Protein AF-A0A656JIT2-F1 (afdb_monomer_lite)

Organism: NCBI:txid1194405

Radius of gyration: 13.04 Å; chains: 1; bounding box: 23×22×40 Å

Foldseek 3Di:
DPVVVVVVVVCVVQEDDDFDWDDPVPGGTFTWGWPDKDWDDPPPRDIDIDTDIDTDDDD

pLDDT: mean 73.54, std 7.03, range [55.44, 85.5]

Structure (mmCIF, N/CA/C/O backbone):
data_AF-A0A656JIT2-F1
#
_entry.id   AF-A0A656JIT2-F1
#
loop_
_atom_site.group_PDB
_atom_site.id
_atom_site.type_symbol
_atom_site.label_atom_id
_atom_site.label_alt_id
_atom_site.label_comp_id
_atom_site.label_asym_id
_atom_site.label_entity_id
_atom_site.label_seq_id
_atom_site.pdbx_PDB_ins_code
_atom_site.Cartn_x
_atom_site.Cartn_y
_atom_site.Cartn_z
_atom_site.occupancy
_atom_site.B_iso_or_equiv
_atom_site.auth_seq_id
_atom_site.auth_comp_id
_atom_site.auth_asym_id
_atom_site.auth_atom_id
_atom_site.pdbx_PDB_model_num
ATOM 1 N N . GLY A 1 1 ? -10.314 9.699 11.224 1.00 55.44 1 GLY A N 1
ATOM 2 C CA . GLY A 1 1 ? -10.933 8.396 10.911 1.00 55.44 1 GLY A CA 1
ATOM 3 C C . GLY A 1 1 ? -10.874 8.036 9.432 1.00 55.44 1 GLY A C 1
ATOM 4 O O . GLY A 1 1 ? -10.126 7.141 9.079 1.00 55.44 1 GLY A O 1
ATOM 5 N N . GLN A 1 2 ? -11.623 8.724 8.557 1.00 61.22 2 GLN A N 1
ATOM 6 C CA . GLN A 1 2 ? -11.914 8.255 7.182 1.00 61.22 2 GLN A CA 1
ATOM 7 C C . GLN A 1 2 ? -10.718 8.049 6.241 1.00 61.22 2 GLN A C 1
ATOM 9 O O . GLN A 1 2 ? -10.690 7.050 5.531 1.00 61.22 2 GLN A O 1
ATOM 14 N N . LYS A 1 3 ? -9.714 8.938 6.236 1.00 67.12 3 LYS A N 1
ATOM 15 C CA . LYS A 1 3 ? -8.567 8.800 5.315 1.00 67.12 3 LYS A CA 1
ATOM 16 C C . LYS A 1 3 ? -7.790 7.507 5.531 1.00 67.12 3 LYS A C 1
ATOM 18 O O . LYS A 1 3 ? -7.349 6.901 4.567 1.00 67.12 3 LYS A O 1
ATOM 23 N N . LEU A 1 4 ? -7.660 7.064 6.778 1.00 69.81 4 LEU A N 1
ATOM 24 C CA . LEU A 1 4 ? -6.950 5.831 7.084 1.00 69.81 4 LEU A CA 1
ATOM 25 C C . LEU A 1 4 ? -7.691 4.616 6.523 1.00 69.81 4 LEU A C 1
ATOM 27 O O . LEU A 1 4 ? -7.071 3.772 5.892 1.00 69.81 4 LEU A O 1
ATOM 31 N N . GLN A 1 5 ? -9.016 4.583 6.693 1.00 73.38 5 GLN A N 1
ATOM 32 C CA . GLN A 1 5 ? -9.865 3.521 6.161 1.00 73.38 5 GLN A CA 1
ATOM 33 C C . GLN A 1 5 ? -9.805 3.476 4.632 1.00 73.38 5 GLN A C 1
ATOM 35 O O . GLN A 1 5 ? -9.717 2.400 4.066 1.00 73.38 5 GLN A O 1
ATOM 40 N N . GLN A 1 6 ? -9.789 4.634 3.964 1.00 77.50 6 GLN A N 1
ATOM 41 C CA . GLN A 1 6 ? -9.687 4.703 2.503 1.00 77.50 6 GLN A CA 1
ATOM 42 C C . GLN A 1 6 ? -8.323 4.250 1.980 1.00 77.50 6 GLN A C 1
ATOM 44 O O . GLN A 1 6 ? -8.261 3.566 0.965 1.00 77.50 6 GLN A O 1
ATOM 49 N N . VAL A 1 7 ? -7.225 4.616 2.654 1.00 75.69 7 VAL A N 1
ATOM 50 C CA . VAL A 1 7 ? -5.895 4.121 2.267 1.00 75.69 7 VAL A CA 1
ATOM 51 C C . VAL A 1 7 ? -5.793 2.625 2.559 1.00 75.69 7 VAL A C 1
ATOM 53 O O . VAL A 1 7 ? -5.181 1.898 1.793 1.00 75.69 7 VAL A O 1
ATOM 56 N N . GLN A 1 8 ? -6.432 2.151 3.624 1.00 74.56 8 GLN A N 1
ATOM 57 C CA . GLN A 1 8 ? -6.477 0.739 3.971 1.00 74.56 8 GLN A CA 1
ATOM 58 C C . GLN A 1 8 ? -7.294 -0.083 2.970 1.00 74.56 8 GLN A C 1
ATOM 60 O O . GLN A 1 8 ? -6.797 -1.097 2.515 1.00 74.56 8 GLN A O 1
ATOM 65 N N . ASP A 1 9 ? -8.473 0.389 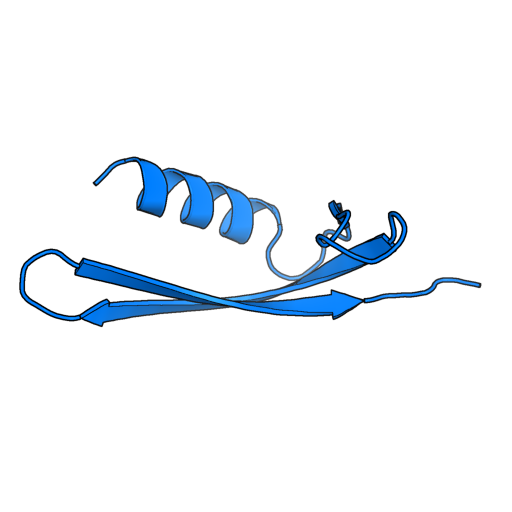2.559 1.00 79.31 9 ASP A N 1
ATOM 66 C CA . ASP A 1 9 ? -9.302 -0.220 1.507 1.00 79.31 9 ASP A CA 1
ATOM 67 C C . ASP A 1 9 ? -8.590 -0.209 0.148 1.00 79.31 9 ASP A C 1
ATOM 69 O O . ASP A 1 9 ? -8.588 -1.200 -0.577 1.00 79.31 9 ASP A O 1
ATOM 73 N N . PHE A 1 10 ? -7.889 0.886 -0.171 1.00 78.19 10 PHE A N 1
ATOM 74 C CA . PHE A 1 10 ? -7.034 0.946 -1.353 1.00 78.19 10 PHE A CA 1
ATOM 75 C C . PHE A 1 10 ? -5.916 -0.094 -1.277 1.00 78.19 10 PHE A C 1
ATOM 77 O O . PHE A 1 10 ? -5.712 -0.843 -2.226 1.00 78.19 10 PHE A O 1
ATOM 84 N N . LEU A 1 11 ? -5.191 -0.157 -0.159 1.00 76.25 11 LEU A N 1
ATOM 85 C CA . LEU A 1 11 ? -4.110 -1.119 -0.011 1.00 76.25 11 LEU A CA 1
ATOM 86 C C . LEU A 1 11 ? -4.636 -2.548 0.001 1.00 76.25 11 LEU A C 1
ATOM 88 O O . LEU A 1 11 ? -4.036 -3.340 -0.694 1.00 76.25 11 LEU A O 1
ATOM 92 N N . ASP A 1 12 ? -5.752 -2.857 0.664 1.00 76.25 12 ASP A N 1
ATOM 93 C CA . ASP A 1 12 ? -6.422 -4.168 0.662 1.00 76.25 12 ASP A CA 1
ATOM 94 C C . ASP A 1 12 ? -6.814 -4.599 -0.756 1.00 76.25 12 ASP A C 1
ATOM 96 O O . ASP A 1 12 ? -6.423 -5.664 -1.234 1.00 76.25 12 ASP A O 1
ATOM 100 N N . ARG A 1 13 ? -7.458 -3.703 -1.511 1.00 75.81 13 ARG A N 1
ATOM 101 C CA . ARG A 1 13 ? -7.826 -3.947 -2.910 1.00 75.81 13 ARG A CA 1
ATOM 102 C C . ARG A 1 13 ? -6.615 -4.154 -3.822 1.00 75.81 13 ARG A C 1
ATOM 104 O O . ARG A 1 13 ? -6.747 -4.747 -4.898 1.00 75.81 13 ARG A O 1
ATOM 111 N N . HIS A 1 14 ? -5.459 -3.626 -3.431 1.00 73.19 14 HIS A N 1
ATOM 112 C CA . HIS A 1 14 ? -4.197 -3.730 -4.155 1.00 73.19 14 HIS A CA 1
ATOM 113 C C . HIS A 1 14 ? -3.204 -4.728 -3.530 1.00 73.19 14 HIS A C 1
ATOM 115 O O . HIS A 1 14 ? -2.139 -4.950 -4.117 1.00 73.19 14 HIS A O 1
ATOM 121 N N . ASP A 1 15 ? -3.539 -5.346 -2.394 1.00 62.16 15 ASP A N 1
ATOM 122 C CA . ASP A 1 15 ? -2.630 -6.178 -1.617 1.00 62.16 15 ASP A CA 1
ATOM 123 C C . ASP A 1 15 ? -2.417 -7.522 -2.313 1.00 62.16 15 ASP A C 1
ATOM 125 O O . ASP A 1 15 ? -3.294 -8.069 -2.987 1.00 62.16 15 ASP A O 1
ATOM 129 N N . GLY A 1 16 ? -1.201 -8.042 -2.211 1.00 56.81 16 GLY A N 1
ATOM 130 C CA . GLY A 1 16 ? -0.840 -9.361 -2.717 1.00 56.81 16 GLY A CA 1
ATOM 131 C C . GLY A 1 16 ? -0.422 -9.418 -4.190 1.00 56.81 16 GLY A C 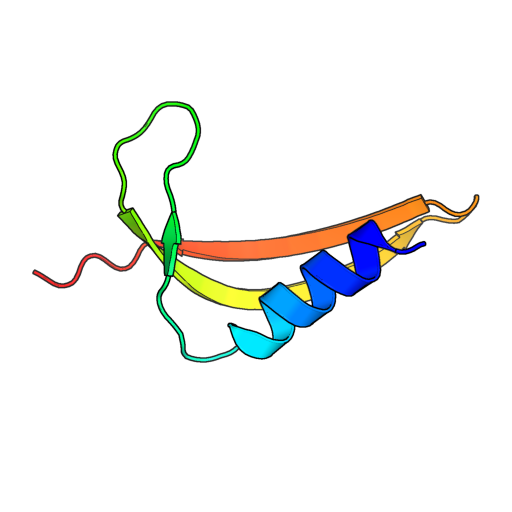1
ATOM 132 O O . GLY A 1 16 ? 0.601 -10.036 -4.475 1.00 56.81 16 GLY A O 1
ATOM 133 N N . TYR A 1 17 ? -1.154 -8.811 -5.140 1.00 56.56 17 TYR A N 1
ATOM 134 C CA . TYR A 1 17 ? -0.931 -9.135 -6.573 1.00 56.56 17 TYR A CA 1
ATOM 135 C C . TYR A 1 17 ? -1.141 -8.017 -7.605 1.00 56.56 17 TYR A C 1
ATOM 137 O O . TYR A 1 17 ? -0.781 -8.192 -8.774 1.00 56.56 17 TYR A O 1
ATOM 145 N N . LYS A 1 18 ? -1.703 -6.859 -7.241 1.00 70.81 18 LYS A N 1
ATOM 146 C CA . LYS A 1 18 ? -1.989 -5.799 -8.223 1.00 70.81 18 LYS A CA 1
ATOM 147 C C . LYS A 1 18 ? -0.846 -4.796 -8.306 1.00 70.81 18 LYS A C 1
ATOM 149 O O . LYS A 1 18 ? -0.695 -3.924 -7.458 1.00 70.81 18 LYS A O 1
ATOM 154 N N . SER A 1 19 ? -0.087 -4.866 -9.399 1.00 75.75 19 SER A N 1
ATOM 155 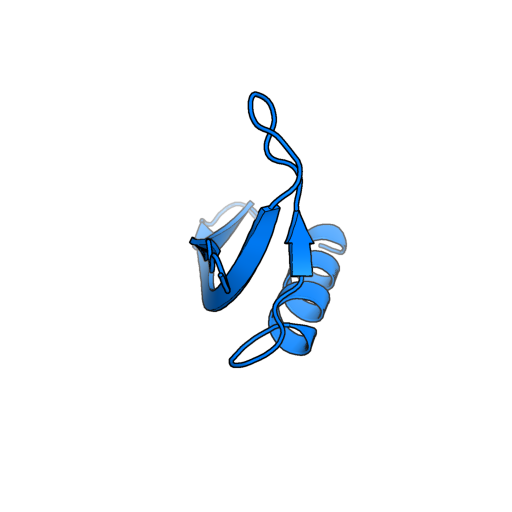C CA . SER A 1 19 ? 0.811 -3.777 -9.785 1.00 75.75 19 SER A CA 1
ATOM 156 C C . SER A 1 19 ? -0.005 -2.539 -10.166 1.00 75.75 19 SER A C 1
ATOM 158 O O . SER A 1 19 ? -0.857 -2.627 -11.054 1.00 75.75 19 SER A O 1
ATOM 160 N N . PHE A 1 20 ? 0.272 -1.401 -9.542 1.00 78.44 20 PHE A N 1
ATOM 161 C CA . PHE A 1 20 ? -0.308 -0.103 -9.867 1.00 78.44 20 PHE A CA 1
ATOM 162 C C . PHE A 1 20 ? 0.772 0.855 -10.370 1.00 78.44 20 PHE A C 1
ATOM 164 O O . PHE A 1 20 ? 1.961 0.688 -10.096 1.00 78.44 20 PHE A O 1
ATOM 171 N N . LEU A 1 21 ? 0.357 1.839 -11.164 1.00 81.38 21 LEU A N 1
ATOM 172 C CA . LEU A 1 21 ? 1.247 2.901 -11.608 1.00 81.38 21 LEU A CA 1
ATOM 173 C C . LEU A 1 21 ? 1.308 3.955 -10.512 1.00 81.38 21 LEU A C 1
ATOM 175 O O . LEU A 1 21 ? 0.276 4.469 -10.086 1.00 81.38 21 LEU A O 1
ATOM 179 N N . TRP A 1 22 ? 2.513 4.249 -10.050 1.00 79.81 22 TRP A N 1
ATOM 180 C CA . TRP A 1 22 ? 2.751 5.284 -9.060 1.00 79.81 22 TRP A CA 1
ATOM 181 C C . TRP A 1 22 ? 3.914 6.154 -9.511 1.00 79.81 22 TRP A C 1
ATOM 183 O O . TRP A 1 22 ? 4.893 5.670 -10.076 1.00 79.81 22 TRP A O 1
ATOM 193 N N . THR A 1 23 ? 3.769 7.454 -9.289 1.00 82.19 23 THR A N 1
ATOM 194 C CA . THR A 1 23 ? 4.777 8.456 -9.623 1.00 82.19 23 THR A CA 1
ATOM 195 C C . THR A 1 23 ? 5.255 9.054 -8.309 1.00 82.19 23 THR A C 1
ATOM 197 O O . THR A 1 23 ? 4.549 9.892 -7.738 1.00 82.19 23 THR A O 1
ATOM 200 N N . PRO A 1 24 ? 6.393 8.598 -7.765 1.00 75.62 24 PRO A N 1
ATOM 201 C CA . PRO A 1 24 ? 6.941 9.200 -6.562 1.00 75.62 24 PRO A CA 1
ATOM 202 C C . PRO A 1 24 ? 7.436 10.627 -6.859 1.00 75.62 24 PRO A C 1
ATOM 204 O O . PRO A 1 24 ? 7.897 10.913 -7.969 1.00 75.62 24 PRO A O 1
ATOM 207 N N . PRO A 1 25 ? 7.370 11.542 -5.878 1.00 71.50 25 PRO A N 1
ATOM 208 C CA . PRO A 1 25 ? 7.882 12.897 -6.043 1.00 71.50 25 PRO A CA 1
ATOM 209 C C . PRO A 1 25 ? 9.404 12.849 -6.246 1.00 71.50 25 PRO A C 1
ATOM 211 O O . PRO A 1 25 ? 10.146 12.533 -5.321 1.00 71.50 25 PRO A O 1
ATOM 214 N N . GLY A 1 26 ? 9.860 13.132 -7.470 1.00 76.31 26 GLY A N 1
ATOM 215 C CA . GLY A 1 26 ? 11.279 13.108 -7.850 1.00 76.31 26 GLY A CA 1
ATOM 216 C C . GLY A 1 26 ? 11.704 11.950 -8.761 1.00 76.31 26 GLY A C 1
ATOM 217 O O . GLY A 1 26 ? 12.883 11.847 -9.091 1.00 76.31 26 GLY A O 1
ATOM 218 N N . SER A 1 27 ? 10.794 11.076 -9.205 1.00 69.75 27 SER A N 1
ATOM 219 C CA . SER A 1 27 ? 11.098 10.091 -10.259 1.00 69.75 27 SER A CA 1
ATOM 220 C C . SER A 1 27 ? 9.933 9.915 -11.235 1.00 69.75 27 SER A C 1
ATOM 222 O O . SER A 1 27 ? 8.816 10.361 -10.985 1.00 69.75 27 SER A O 1
ATOM 224 N N . GLY A 1 28 ? 10.210 9.296 -12.385 1.00 78.50 28 GLY A N 1
ATOM 225 C CA . GLY A 1 28 ? 9.198 9.011 -13.401 1.00 78.50 28 GLY A CA 1
ATOM 226 C C . GLY A 1 28 ? 8.156 7.989 -12.936 1.00 78.50 28 GLY A C 1
ATOM 227 O O . GLY A 1 28 ? 8.379 7.228 -11.995 1.00 78.50 28 GLY A O 1
ATOM 228 N N . GLN A 1 29 ? 7.014 7.963 -13.623 1.00 82.38 29 GLN A N 1
ATOM 229 C CA . GLN A 1 29 ? 5.942 7.003 -13.367 1.00 82.38 29 GLN A CA 1
ATOM 230 C C . GLN A 1 29 ? 6.452 5.562 -13.522 1.00 82.38 29 GLN A C 1
ATOM 232 O O . GLN A 1 29 ? 6.906 5.172 -14.598 1.00 82.38 29 GLN A O 1
ATOM 237 N N . GLY A 1 30 ? 6.338 4.763 -12.461 1.00 83.38 30 GLY A N 1
ATOM 238 C CA . GLY A 1 30 ? 6.7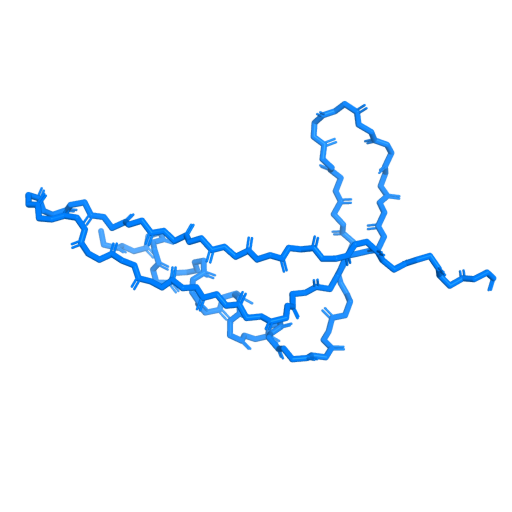70 3.366 -12.423 1.00 83.38 30 GLY A CA 1
ATOM 239 C C . GLY A 1 30 ? 5.633 2.415 -12.053 1.00 83.38 30 GLY A C 1
ATOM 240 O O . GLY A 1 30 ? 4.600 2.829 -11.528 1.00 83.38 30 GLY A O 1
ATOM 241 N N . ARG A 1 31 ? 5.813 1.117 -12.323 1.00 85.50 31 ARG A N 1
ATOM 242 C CA . ARG A 1 31 ? 4.930 0.066 -11.797 1.00 85.50 31 ARG A CA 1
ATOM 243 C C . ARG A 1 31 ? 5.413 -0.362 -10.416 1.00 85.50 31 ARG A C 1
ATOM 245 O O . ARG A 1 31 ? 6.541 -0.826 -10.267 1.00 85.50 31 ARG A O 1
ATOM 252 N N . TYR A 1 32 ? 4.534 -0.262 -9.432 1.00 83.62 32 TYR A N 1
ATOM 253 C CA . TYR A 1 32 ? 4.782 -0.659 -8.053 1.00 83.62 32 TYR A CA 1
ATOM 254 C C . TYR A 1 32 ? 3.770 -1.715 -7.630 1.00 83.62 32 TYR A C 1
ATOM 256 O O . TYR A 1 32 ? 2.617 -1.697 -8.050 1.00 83.62 32 TYR A O 1
ATOM 264 N N . THR A 1 33 ? 4.204 -2.656 -6.807 1.00 80.94 33 THR A N 1
ATOM 265 C CA . THR A 1 33 ? 3.355 -3.669 -6.177 1.00 80.94 33 THR A CA 1
ATOM 266 C C . THR A 1 33 ? 3.395 -3.474 -4.670 1.00 80.94 33 THR A C 1
ATOM 268 O O . THR A 1 33 ? 4.479 -3.278 -4.118 1.00 80.94 33 THR A O 1
ATOM 271 N N . SER A 1 34 ? 2.242 -3.555 -4.007 1.00 78.62 34 SER A N 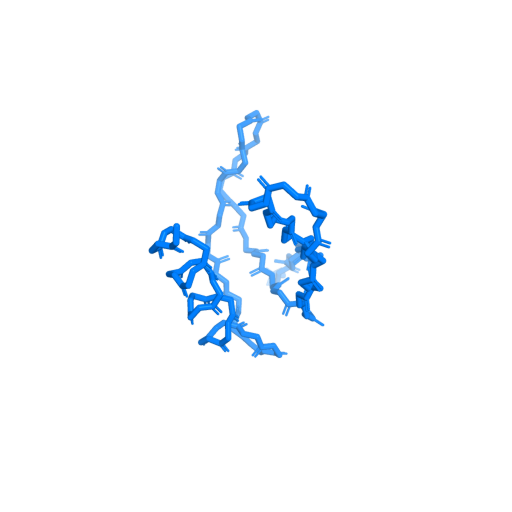1
ATOM 272 C CA . SER A 1 34 ? 2.172 -3.691 -2.548 1.00 78.62 34 SER A CA 1
ATOM 273 C C . SER A 1 34 ? 2.330 -5.165 -2.182 1.00 78.62 34 SER A C 1
ATOM 275 O O . SER A 1 34 ? 1.748 -6.024 -2.842 1.00 78.62 34 SER A O 1
ATOM 277 N N . SER A 1 35 ? 3.119 -5.471 -1.153 1.00 71.38 35 SER A N 1
ATOM 278 C CA . SER A 1 35 ? 3.270 -6.839 -0.622 1.00 71.38 35 SER A CA 1
ATOM 279 C C . SER A 1 35 ? 2.714 -6.986 0.797 1.00 71.38 35 SER A C 1
ATOM 281 O O . SER A 1 35 ? 3.077 -7.925 1.499 1.00 71.38 35 SER A O 1
ATOM 283 N N . GLY A 1 36 ? 1.894 -6.036 1.236 1.00 70.19 36 GLY A N 1
ATOM 284 C CA . GLY A 1 36 ? 1.386 -5.963 2.597 1.00 70.19 36 GLY A CA 1
ATOM 285 C C . GLY A 1 36 ? 1.440 -4.541 3.140 1.00 70.19 36 GLY A C 1
ATOM 286 O O . GLY A 1 36 ? 2.329 -3.741 2.814 1.00 70.19 36 GLY A O 1
ATOM 287 N N . TYR A 1 37 ? 0.516 -4.232 4.040 1.00 73.94 37 TYR A N 1
ATOM 288 C CA . TYR A 1 37 ? 0.569 -3.034 4.865 1.00 73.94 37 TYR A CA 1
ATOM 289 C C . TYR A 1 37 ? 0.471 -3.396 6.344 1.00 73.94 37 TYR A C 1
ATOM 291 O O . TYR A 1 37 ? -0.162 -4.369 6.744 1.00 73.94 37 TYR A O 1
ATOM 299 N N . LYS A 1 38 ? 1.114 -2.584 7.176 1.00 76.19 38 LYS A N 1
ATOM 300 C CA . LYS A 1 38 ? 1.131 -2.709 8.624 1.00 76.19 38 LYS A CA 1
ATOM 301 C C . LYS A 1 38 ? 0.432 -1.497 9.215 1.00 76.19 38 LYS A C 1
ATOM 303 O O . LYS A 1 38 ? 0.853 -0.358 9.003 1.00 76.19 38 LYS A O 1
ATOM 308 N N . LEU A 1 39 ? -0.659 -1.759 9.925 1.00 74.62 39 LEU A N 1
ATOM 309 C CA . LEU A 1 39 ? -1.399 -0.749 10.663 1.00 74.62 39 LEU A CA 1
ATOM 310 C C . LEU A 1 39 ? -0.889 -0.706 12.102 1.00 74.62 39 LEU A C 1
ATOM 312 O O . LEU A 1 39 ? -0.951 -1.707 12.812 1.00 74.62 39 LEU A O 1
ATOM 316 N N . SER A 1 40 ? -0.423 0.460 12.529 1.00 75.44 40 SER A N 1
ATOM 317 C CA . SER A 1 40 ? 0.008 0.712 13.899 1.00 75.44 40 SER A CA 1
ATOM 318 C C . SER A 1 40 ? -0.814 1.849 14.484 1.00 75.44 40 SER A C 1
ATOM 320 O O . SER A 1 40 ? -0.782 2.978 13.994 1.00 75.44 40 SER A O 1
ATOM 322 N N . THR A 1 41 ? -1.537 1.571 15.560 1.00 75.81 41 THR A N 1
ATOM 323 C CA . THR A 1 41 ? -2.248 2.602 16.317 1.00 75.81 41 THR A CA 1
ATOM 324 C C . THR A 1 41 ? -1.260 3.244 17.286 1.00 75.81 41 THR A C 1
ATOM 326 O O . THR A 1 41 ? -0.974 2.688 18.344 1.00 75.81 41 THR A O 1
ATOM 329 N N . LEU A 1 42 ? -0.688 4.392 16.913 1.00 72.69 42 LEU A N 1
ATOM 330 C CA . LEU A 1 42 ? 0.070 5.217 17.854 1.00 72.69 42 LEU A CA 1
ATOM 331 C C . LEU A 1 42 ? -0.970 5.989 18.669 1.00 72.69 42 LEU A C 1
ATOM 333 O O . LEU A 1 42 ? -1.624 6.861 18.116 1.00 72.69 42 LEU A O 1
ATOM 337 N N . GLY A 1 43 ? -1.176 5.641 19.942 1.00 62.31 43 GLY A N 1
ATOM 338 C CA . GLY A 1 43 ? -2.172 6.279 20.823 1.00 62.31 43 GLY A CA 1
ATOM 339 C C . GLY A 1 43 ? -2.231 7.822 20.740 1.00 62.31 43 GLY A C 1
ATOM 340 O O . GLY A 1 43 ? -1.332 8.457 20.204 1.00 62.31 43 GLY A O 1
ATOM 341 N N . ASN A 1 44 ? -3.298 8.428 21.282 1.00 70.56 44 ASN A N 1
ATOM 342 C CA . ASN A 1 44 ? -3.787 9.799 20.987 1.00 70.56 44 ASN A CA 1
ATOM 343 C C . ASN A 1 44 ? -4.574 9.947 19.666 1.00 70.56 44 ASN A C 1
ATOM 345 O O . ASN A 1 44 ? -4.662 11.037 19.105 1.00 70.56 44 ASN A O 1
ATOM 349 N N . GLY A 1 45 ? -5.184 8.870 19.159 1.00 70.00 45 GLY A N 1
ATOM 350 C CA . GLY A 1 45 ? -6.000 8.937 17.937 1.00 70.00 45 GLY A CA 1
ATOM 351 C C . GLY A 1 45 ? -5.182 9.102 16.652 1.00 70.00 45 GLY A C 1
ATOM 352 O O . GLY A 1 45 ? -5.749 9.381 15.592 1.00 70.00 45 GLY A O 1
ATOM 353 N N . LEU A 1 46 ? -3.859 8.916 16.732 1.00 70.81 46 LEU A N 1
ATOM 354 C CA . LEU A 1 46 ? -3.008 8.783 15.565 1.00 70.81 46 LEU A CA 1
ATOM 355 C C . LEU A 1 46 ? -3.010 7.331 15.084 1.00 70.81 46 LEU A C 1
ATOM 357 O O . LEU A 1 46 ? -2.991 6.357 15.833 1.00 70.81 46 LEU A O 1
ATOM 361 N N . HIS A 1 47 ? -3.003 7.185 13.772 1.00 74.62 47 HIS A N 1
ATOM 362 C CA . HIS A 1 47 ? -2.869 5.893 13.138 1.00 74.62 47 HIS A CA 1
ATOM 363 C C . HIS A 1 47 ? -1.761 6.010 12.105 1.00 74.62 47 HIS A C 1
ATOM 365 O O . HIS A 1 47 ? -1.801 6.886 11.242 1.00 74.62 47 HIS A O 1
ATOM 371 N N . SER A 1 48 ? -0.762 5.145 12.222 1.00 77.12 48 SER A N 1
ATOM 372 C CA . SER A 1 48 ? 0.321 5.034 11.261 1.00 77.12 48 SER A CA 1
ATOM 373 C C . SER A 1 48 ? 0.083 3.816 10.388 1.00 77.12 48 SER A C 1
ATOM 375 O O . SER A 1 48 ? -0.258 2.733 10.865 1.00 77.12 48 SER A O 1
ATOM 377 N N . LEU A 1 49 ? 0.246 4.016 9.091 1.00 75.69 49 LEU A N 1
ATOM 378 C CA . LEU A 1 49 ? 0.130 2.984 8.083 1.00 75.69 49 LEU A CA 1
ATOM 379 C C . LEU A 1 49 ? 1.470 2.919 7.366 1.00 75.69 49 LEU A C 1
ATOM 381 O O . LEU A 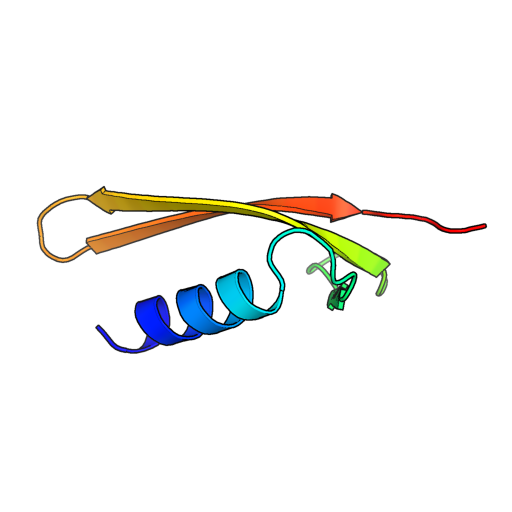1 49 ? 1.879 3.879 6.718 1.00 75.69 49 LEU A O 1
ATOM 385 N N . SER A 1 50 ? 2.168 1.800 7.514 1.00 76.75 50 SER A N 1
ATOM 386 C CA . SER A 1 50 ? 3.427 1.542 6.819 1.00 76.75 50 SER A CA 1
ATOM 387 C C . SER A 1 50 ? 3.221 0.408 5.836 1.00 76.75 50 SER A C 1
ATOM 389 O O . SER A 1 50 ? 2.821 -0.681 6.222 1.00 76.75 50 SER A O 1
ATOM 391 N N . THR A 1 51 ? 3.499 0.647 4.565 1.00 73.75 51 THR A N 1
ATOM 392 C CA . THR A 1 51 ? 3.417 -0.368 3.514 1.00 73.75 51 THR A CA 1
ATOM 393 C C . THR A 1 51 ? 4.701 -0.349 2.703 1.00 73.75 51 THR A C 1
ATOM 395 O O . THR A 1 51 ? 5.359 0.687 2.583 1.00 73.75 51 THR A O 1
ATOM 398 N N . SER A 1 52 ? 5.094 -1.513 2.198 1.00 77.69 52 SER A N 1
ATOM 399 C CA . SER A 1 52 ? 6.283 -1.655 1.370 1.00 77.69 52 SER A CA 1
ATOM 400 C C . SER A 1 52 ? 5.863 -1.770 -0.087 1.00 77.69 52 SER A C 1
ATOM 402 O O . SER A 1 52 ? 5.265 -2.763 -0.499 1.00 77.69 52 SER A O 1
ATOM 404 N N . PHE A 1 53 ? 6.213 -0.754 -0.871 1.00 77.12 53 PHE A N 1
ATOM 405 C CA . PHE A 1 53 ? 6.020 -0.760 -2.312 1.00 77.12 53 PHE A CA 1
ATOM 406 C C . PHE A 1 53 ? 7.281 -1.266 -2.996 1.00 77.12 53 PHE A C 1
ATOM 408 O O . PHE A 1 53 ? 8.353 -0.674 -2.868 1.00 77.12 53 PHE A O 1
ATOM 415 N N . LYS A 1 54 ? 7.158 -2.355 -3.749 1.00 79.88 54 LYS A N 1
ATOM 416 C CA . LYS A 1 54 ? 8.253 -2.890 -4.552 1.00 79.88 54 LYS A CA 1
ATOM 417 C C . LYS A 1 54 ? 8.067 -2.449 -5.996 1.00 79.88 54 LYS A C 1
ATOM 419 O O . LYS A 1 54 ? 7.053 -2.768 -6.613 1.00 79.88 54 LYS A O 1
ATOM 424 N N . GLN A 1 55 ? 9.027 -1.703 -6.536 1.00 80.75 55 GLN A N 1
ATOM 425 C CA . GLN A 1 55 ? 9.022 -1.356 -7.954 1.00 80.75 55 GLN A CA 1
ATOM 426 C C . GLN A 1 55 ? 9.274 -2.625 -8.771 1.00 80.75 55 GLN A C 1
ATOM 428 O O . GLN A 1 55 ? 10.279 -3.309 -8.574 1.00 80.75 55 GLN A O 1
ATOM 433 N N . THR A 1 56 ? 8.355 -2.954 -9.673 1.00 73.94 56 THR A N 1
ATOM 434 C CA . THR A 1 56 ? 8.518 -4.055 -10.619 1.00 73.94 56 THR A CA 1
ATOM 435 C C . THR A 1 56 ? 8.761 -3.467 -12.000 1.00 73.94 56 THR A C 1
ATOM 437 O O . THR A 1 56 ? 7.905 -2.797 -12.578 1.00 73.94 56 THR A O 1
ATOM 440 N N . PHE A 1 57 ? 9.964 -3.685 -12.521 1.00 66.00 57 PHE A N 1
ATOM 441 C CA . PHE A 1 57 ? 10.283 -3.391 -13.908 1.00 66.00 57 PHE A CA 1
ATOM 442 C C . PHE A 1 57 ? 10.086 -4.688 -14.687 1.00 66.00 57 PHE A C 1
ATOM 444 O O . PHE A 1 57 ? 10.887 -5.614 -14.564 1.00 66.00 57 PHE A O 1
ATOM 451 N N . LYS A 1 58 ? 8.965 -4.797 -15.403 1.00 59.38 58 LYS A N 1
ATOM 452 C CA . LYS A 1 58 ? 8.807 -5.855 -16.400 1.00 59.38 58 LYS A CA 1
ATOM 453 C C . LYS A 1 58 ? 9.484 -5.350 -17.679 1.00 59.38 58 LYS A C 1
ATOM 455 O O . LYS A 1 58 ? 9.041 -4.300 -18.147 1.00 59.38 58 LYS A O 1
ATOM 460 N N . PRO A 1 59 ? 10.573 -5.996 -18.136 1.00 58.53 59 PRO A N 1
ATOM 461 C CA . PRO A 1 59 ? 11.282 -5.597 -19.348 1.00 58.53 59 PRO A CA 1
ATOM 462 C C . PRO A 1 59 ? 10.411 -5.764 -20.596 1.00 58.53 59 PRO A C 1
ATOM 464 O O . PRO A 1 59 ? 9.448 -6.567 -20.546 1.00 58.53 59 PRO A O 1
#

Sequence (59 aa):
GQKLQQVQDFLDRHDGYKSFLWTPPGSGQGRYTSSGYKLSTLGNGLHSLSTSFKQTFKP

Secondary structure (DSSP, 8-state):
-HHHHHHHHHHHHHTTT-EEEE--TTS--EEEEEEEEEEEEETTTEEEEEEEEEE----

InterPro domains:
  IPR010265 Bacteriophage lambda, Tail tip protein M [PF05939] (2-57)